Protein AF-A0A974X1M0-F1 (afdb_monomer_lite)

Structure (mmCIF, N/CA/C/O backbone):
data_AF-A0A974X1M0-F1
#
_entry.id   AF-A0A974X1M0-F1
#
loop_
_atom_site.group_PDB
_atom_site.id
_atom_site.type_symbol
_atom_site.label_atom_id
_atom_site.label_alt_id
_atom_site.label_comp_id
_atom_site.label_asym_id
_atom_site.label_entity_id
_atom_site.label_seq_id
_atom_site.pdbx_PDB_ins_code
_atom_site.Cartn_x
_atom_site.Cartn_y
_atom_site.Cartn_z
_atom_site.occupancy
_atom_site.B_iso_or_equiv
_atom_site.auth_seq_id
_atom_site.auth_comp_id
_atom_site.auth_asym_id
_atom_site.auth_atom_id
_atom_site.pdbx_PDB_model_num
ATOM 1 N N . MET A 1 1 ? 11.355 -29.303 2.918 1.00 39.91 1 MET A N 1
ATOM 2 C CA . MET A 1 1 ? 10.776 -27.940 2.907 1.00 39.91 1 MET A CA 1
ATOM 3 C C . MET A 1 1 ? 11.674 -27.007 3.720 1.00 39.91 1 MET A C 1
ATOM 5 O O . MET A 1 1 ? 11.551 -26.999 4.932 1.00 39.91 1 MET A O 1
ATOM 9 N N . GLY A 1 2 ? 12.632 -26.291 3.116 1.00 35.72 2 GLY A N 1
ATOM 10 C CA . GLY A 1 2 ? 13.630 -25.569 3.932 1.00 35.72 2 GLY A CA 1
ATOM 11 C C . GLY A 1 2 ? 14.425 -24.452 3.258 1.00 35.72 2 GLY A C 1
ATOM 12 O O . GLY A 1 2 ? 15.456 -24.066 3.785 1.00 35.72 2 GLY A O 1
ATOM 13 N N . GLN A 1 3 ? 13.991 -23.934 2.103 1.00 39.69 3 GLN A N 1
ATOM 14 C CA . GLN A 1 3 ? 14.755 -22.899 1.379 1.00 39.69 3 GLN A CA 1
ATOM 15 C C . GLN A 1 3 ? 13.999 -21.571 1.192 1.00 39.69 3 GLN A C 1
ATOM 17 O O . GLN A 1 3 ? 14.633 -20.534 1.016 1.00 39.69 3 GLN A O 1
ATOM 22 N N . ALA A 1 4 ? 12.667 -21.557 1.333 1.00 41.31 4 ALA A N 1
ATOM 23 C CA . ALA A 1 4 ? 11.865 -20.332 1.216 1.00 41.31 4 ALA A CA 1
ATOM 24 C C . ALA A 1 4 ? 12.035 -19.371 2.415 1.00 41.31 4 ALA A C 1
ATOM 26 O O . ALA A 1 4 ? 11.963 -18.156 2.251 1.00 41.31 4 ALA A O 1
ATOM 27 N N . LEU A 1 5 ? 12.341 -19.898 3.607 1.00 40.12 5 LEU A N 1
ATOM 28 C CA . LEU A 1 5 ? 12.550 -19.103 4.827 1.00 40.12 5 LEU A CA 1
ATOM 29 C C . LEU A 1 5 ? 13.898 -18.358 4.851 1.00 40.12 5 LEU A C 1
ATOM 31 O O . LEU A 1 5 ? 13.996 -17.293 5.454 1.00 40.12 5 LEU A O 1
ATOM 35 N N . SER A 1 6 ? 14.927 -18.854 4.154 1.00 35.97 6 SER A N 1
ATOM 36 C CA . SER A 1 6 ? 16.271 -18.248 4.177 1.00 35.97 6 SER A CA 1
ATOM 37 C C . SER A 1 6 ? 16.462 -17.070 3.222 1.00 35.97 6 SER A C 1
ATOM 39 O O . SER A 1 6 ? 17.437 -16.335 3.359 1.00 35.97 6 SER A O 1
ATOM 41 N N . MET A 1 7 ? 15.565 -16.854 2.257 1.00 39.78 7 MET A N 1
ATOM 42 C CA . MET A 1 7 ? 15.648 -15.667 1.391 1.00 39.78 7 MET A CA 1
ATOM 43 C C . MET A 1 7 ? 14.950 -14.442 1.994 1.00 39.78 7 MET A C 1
ATOM 45 O O . MET A 1 7 ? 15.310 -13.312 1.668 1.00 39.78 7 MET A O 1
ATOM 49 N N . LEU A 1 8 ? 14.026 -14.654 2.935 1.00 41.31 8 LEU A N 1
ATOM 50 C CA . LEU A 1 8 ? 13.316 -13.595 3.658 1.00 41.31 8 LE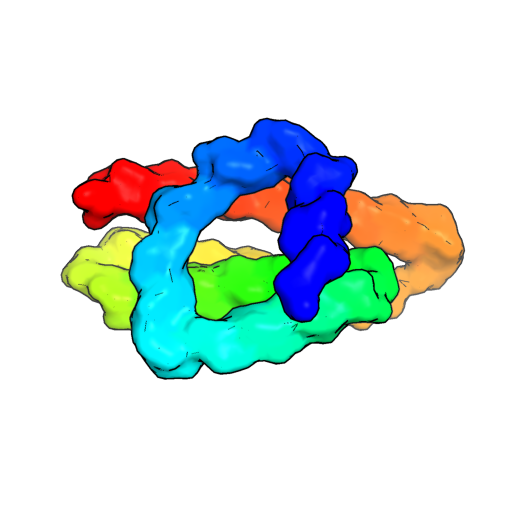U A CA 1
ATOM 51 C C . LEU A 1 8 ? 14.213 -12.853 4.665 1.00 41.31 8 LEU A C 1
ATOM 53 O O . LEU A 1 8 ? 13.941 -11.708 5.009 1.00 41.31 8 LEU A O 1
ATOM 57 N N . THR A 1 9 ? 15.330 -13.454 5.080 1.00 42.78 9 THR A N 1
ATOM 58 C CA . THR A 1 9 ? 16.277 -12.863 6.040 1.00 42.78 9 THR A CA 1
ATOM 59 C C . THR A 1 9 ? 17.368 -12.003 5.399 1.00 42.78 9 THR A C 1
ATOM 61 O O . THR A 1 9 ? 18.026 -11.236 6.098 1.00 42.78 9 THR A O 1
ATOM 64 N N . LYS A 1 10 ? 17.557 -12.061 4.072 1.00 42.34 10 LYS A N 1
ATOM 65 C CA . LYS A 1 10 ? 18.579 -11.253 3.374 1.00 42.34 10 LYS A CA 1
ATOM 66 C C . LYS A 1 10 ? 18.107 -9.853 2.974 1.00 42.34 10 LYS A C 1
ATOM 68 O O . LYS A 1 10 ? 18.931 -9.019 2.609 1.00 42.34 10 LYS A O 1
ATOM 73 N N . ALA A 1 11 ? 16.813 -9.560 3.086 1.00 40.19 11 ALA A N 1
ATOM 74 C CA . ALA A 1 11 ? 16.250 -8.236 2.830 1.00 40.19 11 ALA A CA 1
ATOM 75 C C . ALA A 1 11 ? 16.107 -7.412 4.126 1.00 40.19 11 ALA A C 1
ATOM 77 O O . ALA A 1 11 ? 15.010 -7.032 4.510 1.00 40.19 11 ALA A O 1
ATOM 78 N N . GLY A 1 12 ? 17.237 -7.108 4.771 1.00 35.97 12 GLY A N 1
ATOM 79 C CA . GLY A 1 12 ? 17.391 -5.949 5.659 1.00 35.97 12 GLY A CA 1
ATOM 80 C C . GLY A 1 12 ? 16.793 -6.044 7.084 1.00 35.97 12 GLY A C 1
ATOM 81 O O . GLY A 1 12 ? 15.581 -6.182 7.248 1.00 35.97 12 GLY A O 1
ATOM 82 N N . PRO A 1 13 ? 17.592 -5.811 8.146 1.00 38.81 13 PRO A N 1
ATOM 83 C CA . PRO A 1 13 ? 17.143 -5.837 9.548 1.00 38.81 13 PRO A CA 1
ATOM 84 C C . PRO A 1 13 ? 16.200 -4.682 9.949 1.00 38.81 13 PRO A C 1
ATOM 86 O O . PRO A 1 13 ? 15.799 -4.589 11.109 1.00 38.81 13 PRO A O 1
ATOM 89 N N . GLN A 1 14 ? 15.824 -3.801 9.016 1.00 44.75 14 GLN A N 1
ATOM 90 C CA . GLN A 1 14 ? 14.879 -2.704 9.259 1.00 44.75 14 GLN A CA 1
ATOM 91 C C . GLN A 1 14 ? 13.419 -3.069 8.955 1.00 44.75 14 GLN A C 1
ATOM 93 O O . GLN A 1 14 ? 12.525 -2.476 9.547 1.00 44.75 14 GLN A O 1
ATOM 98 N N . VAL A 1 15 ? 13.154 -4.076 8.115 1.00 44.81 15 VAL A N 1
ATOM 99 C CA . VAL A 1 15 ? 11.773 -4.504 7.811 1.00 44.81 15 VAL A CA 1
ATOM 100 C C . VAL A 1 15 ? 11.237 -5.456 8.893 1.00 44.81 15 VAL A C 1
ATOM 102 O O . VAL A 1 15 ? 10.055 -5.434 9.227 1.00 44.81 15 VAL A O 1
ATOM 105 N N . GLY A 1 16 ? 12.118 -6.234 9.533 1.00 42.25 16 GLY A N 1
ATOM 106 C CA . GLY A 1 16 ? 11.749 -7.214 10.564 1.00 42.25 16 GLY A CA 1
ATOM 107 C C . GLY A 1 16 ? 11.269 -6.636 11.902 1.00 42.25 16 GLY A C 1
ATOM 108 O O . GLY A 1 16 ? 10.674 -7.366 12.686 1.00 42.25 16 GLY A O 1
ATOM 109 N N . LYS A 1 17 ? 11.487 -5.342 12.181 1.00 44.09 17 LYS A N 1
ATOM 110 C CA . LYS A 1 17 ? 11.106 -4.736 13.473 1.00 44.09 17 LYS A CA 1
ATOM 111 C C . LYS A 1 17 ? 9.673 -4.197 13.523 1.00 44.09 17 LYS A C 1
ATOM 113 O O . LYS A 1 17 ? 9.157 -4.003 14.615 1.00 44.09 17 LYS A O 1
ATOM 118 N N . GLN A 1 18 ? 9.027 -3.979 12.375 1.00 49.97 18 GLN A N 1
ATOM 119 C CA . GLN A 1 18 ? 7.644 -3.471 12.309 1.00 49.97 18 GLN A CA 1
ATOM 120 C C . GLN A 1 18 ? 6.622 -4.518 11.843 1.00 49.97 18 GLN A C 1
ATOM 122 O O . GLN A 1 18 ? 5.424 -4.337 12.027 1.00 49.97 18 GLN A O 1
ATOM 127 N N . LEU A 1 19 ? 7.081 -5.647 11.302 1.00 52.00 19 LEU A N 1
ATOM 128 C CA . LEU A 1 19 ? 6.213 -6.741 10.864 1.00 52.00 19 LEU A CA 1
ATOM 129 C C . LEU A 1 19 ? 5.424 -7.478 11.971 1.00 52.00 19 LEU A C 1
ATOM 131 O O . LEU A 1 19 ? 4.306 -7.891 11.670 1.00 52.00 19 LEU A O 1
ATOM 135 N N . PRO A 1 20 ? 5.900 -7.652 13.225 1.00 51.28 20 PRO A N 1
ATOM 136 C CA . PRO A 1 20 ? 5.208 -8.539 14.164 1.00 5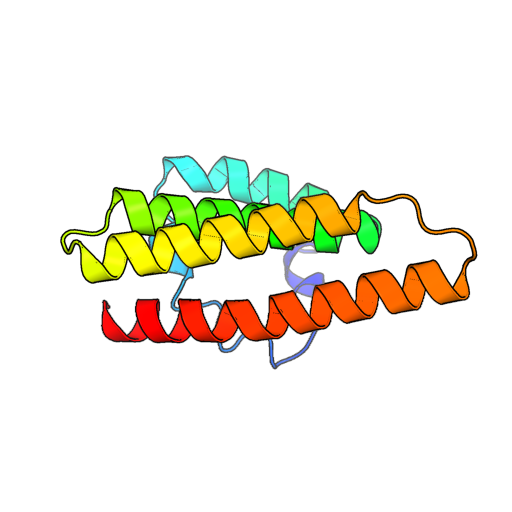1.28 20 PRO A CA 1
ATOM 137 C C . PRO A 1 20 ? 3.918 -7.965 14.770 1.00 51.28 20 PRO A C 1
ATOM 139 O O . PRO A 1 20 ? 3.094 -8.748 15.227 1.00 51.28 20 PRO A O 1
ATOM 142 N N . LYS A 1 21 ? 3.700 -6.640 14.752 1.00 51.34 21 LYS A N 1
ATOM 143 C CA . LYS A 1 21 ? 2.466 -6.020 15.286 1.00 51.34 21 LYS A CA 1
ATOM 144 C C . LYS A 1 21 ? 1.304 -5.973 14.288 1.00 51.34 21 LYS A C 1
ATOM 146 O O . LYS A 1 21 ? 0.156 -5.959 14.703 1.00 51.34 21 LYS A O 1
ATOM 151 N N . LEU A 1 22 ? 1.592 -6.005 12.988 1.00 51.69 22 LEU A N 1
ATOM 152 C CA . LEU A 1 22 ? 0.579 -6.061 11.918 1.00 51.69 22 LEU A CA 1
ATOM 153 C C . LEU A 1 22 ? 0.184 -7.500 11.571 1.00 51.69 22 LEU A C 1
ATOM 155 O O . LEU A 1 22 ? -0.834 -7.757 10.934 1.00 51.69 22 LEU A O 1
ATOM 159 N N . TRP A 1 23 ? 1.025 -8.445 11.986 1.00 53.47 23 TRP A N 1
ATOM 160 C CA . TRP A 1 23 ? 0.868 -9.872 11.759 1.00 53.47 23 TRP A CA 1
ATOM 161 C C . TRP A 1 23 ? -0.425 -10.462 12.352 1.00 53.47 23 TRP A C 1
ATOM 163 O O . TRP A 1 23 ? -1.060 -11.244 11.654 1.00 53.47 23 TRP A O 1
ATOM 173 N N . PRO A 1 24 ? -0.881 -10.104 13.571 1.00 51.12 24 PRO A N 1
ATOM 174 C CA . PRO A 1 24 ? -2.068 -10.715 14.172 1.00 51.12 24 PRO A CA 1
ATOM 175 C C . PRO A 1 24 ? -3.368 -10.383 13.427 1.00 51.12 24 PRO A C 1
ATOM 177 O O . PRO A 1 24 ? -4.204 -11.265 13.267 1.00 51.12 24 PRO A O 1
ATOM 180 N N . LEU A 1 25 ? -3.496 -9.163 12.891 1.00 54.44 25 LEU A N 1
ATOM 181 C CA . LEU A 1 25 ? -4.633 -8.735 12.059 1.00 54.44 25 LEU A CA 1
ATOM 182 C C . LEU A 1 25 ? -4.617 -9.388 10.664 1.00 54.44 25 LEU A C 1
ATOM 184 O O . LEU A 1 25 ? -5.659 -9.713 10.107 1.00 54.44 25 LEU A O 1
ATOM 188 N N . LEU A 1 26 ? -3.430 -9.666 10.116 1.00 54.53 26 LEU A N 1
ATOM 189 C CA . LEU A 1 26 ? -3.253 -10.404 8.855 1.00 54.53 26 LEU A CA 1
ATOM 190 C C . LEU A 1 26 ? -3.435 -11.930 9.006 1.00 54.53 26 LEU A C 1
ATOM 192 O O . LEU A 1 26 ? -3.514 -12.651 8.012 1.00 54.53 26 LEU A O 1
ATOM 196 N N . LEU A 1 27 ? -3.490 -12.434 10.241 1.00 50.78 27 LEU A N 1
ATOM 197 C CA . LEU A 1 27 ? -3.569 -13.855 10.579 1.00 50.78 27 LEU A CA 1
ATOM 198 C C . LEU A 1 27 ? -4.994 -14.349 10.861 1.00 50.78 27 LEU A C 1
ATOM 200 O O . LEU A 1 27 ? -5.137 -15.502 11.293 1.00 50.78 27 LEU A O 1
ATOM 204 N N . GLU A 1 28 ? -6.034 -13.563 10.578 1.00 51.38 28 GLU A N 1
ATOM 205 C CA . GLU A 1 28 ? -7.378 -14.123 10.427 1.00 51.38 28 GLU A CA 1
ATOM 206 C C . GLU A 1 28 ? -7.339 -15.254 9.391 1.00 51.38 28 GLU A C 1
ATOM 208 O O . GLU A 1 28 ? -6.778 -15.119 8.300 1.00 51.38 28 GLU A O 1
ATOM 213 N N . SER A 1 29 ? -7.885 -16.417 9.753 1.00 49.59 29 SER A N 1
ATOM 214 C CA . SER A 1 29 ? -7.718 -17.678 9.012 1.00 49.59 29 SER A CA 1
ATOM 215 C C . SER A 1 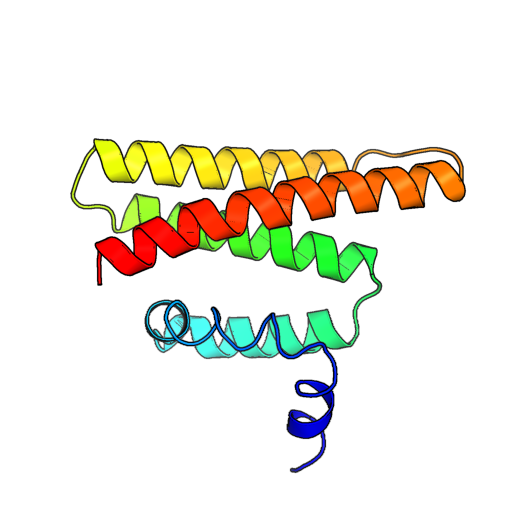29 ? -8.095 -17.580 7.530 1.00 49.59 29 SER A C 1
ATOM 217 O O . SER A 1 29 ? -7.487 -18.260 6.709 1.00 49.59 29 SER A O 1
ATOM 219 N N . LYS A 1 30 ? -9.026 -16.684 7.178 1.00 52.28 30 LYS A N 1
ATOM 220 C CA . LYS A 1 30 ? -9.488 -16.450 5.802 1.00 52.28 30 LYS A CA 1
ATOM 221 C C . LYS A 1 30 ? -8.465 -15.749 4.900 1.00 52.28 30 LYS A C 1
ATOM 223 O O . LYS A 1 30 ? -8.521 -15.922 3.687 1.00 52.28 30 LYS A O 1
ATOM 228 N N . ASN A 1 31 ? -7.527 -14.984 5.461 1.00 53.78 31 ASN A N 1
ATOM 229 C CA . ASN A 1 31 ? -6.566 -14.197 4.680 1.00 53.78 31 ASN A CA 1
ATOM 230 C C . ASN A 1 31 ? -5.204 -14.886 4.514 1.00 53.78 31 ASN A C 1
ATOM 232 O O . ASN A 1 31 ? -4.419 -14.487 3.656 1.00 53.78 31 ASN A O 1
ATOM 236 N N . ARG A 1 32 ? -4.926 -15.958 5.267 1.00 53.22 32 ARG A N 1
ATOM 237 C CA . ARG A 1 32 ? -3.619 -16.641 5.257 1.00 53.22 32 ARG A CA 1
ATOM 238 C C . ARG A 1 32 ? -3.269 -17.293 3.919 1.00 53.22 32 ARG A C 1
ATOM 240 O O . ARG A 1 32 ? -2.123 -17.188 3.489 1.00 53.22 32 ARG A O 1
ATOM 247 N N . GLU A 1 33 ? -4.231 -17.933 3.256 1.00 53.31 33 GLU A N 1
ATOM 248 C CA . GLU A 1 33 ? -4.012 -18.560 1.941 1.00 53.31 33 GLU A CA 1
ATOM 249 C C . GLU A 1 33 ? -3.743 -17.505 0.865 1.00 53.31 33 GLU A C 1
ATOM 251 O O . GLU A 1 33 ? -2.750 -17.592 0.142 1.00 53.31 33 GLU A O 1
ATOM 256 N N . ARG A 1 34 ? -4.550 -16.436 0.852 1.00 56.62 34 ARG A N 1
ATOM 257 C CA . ARG A 1 34 ? -4.370 -15.299 -0.060 1.00 56.62 34 ARG A CA 1
ATOM 258 C C . ARG A 1 34 ? -3.031 -14.608 0.152 1.00 56.62 34 ARG A C 1
ATOM 260 O O . ARG A 1 34 ? -2.366 -14.268 -0.817 1.00 56.62 34 ARG A O 1
ATOM 267 N N . LEU A 1 35 ? -2.606 -14.429 1.402 1.00 59.06 35 LEU A N 1
ATOM 268 C CA . LEU A 1 35 ? -1.296 -13.861 1.711 1.00 59.06 35 LEU A CA 1
ATOM 269 C C . LEU A 1 35 ? -0.160 -14.779 1.249 1.00 59.06 35 LEU A C 1
ATOM 271 O O . LEU A 1 35 ? 0.810 -14.282 0.687 1.00 59.06 35 LEU A O 1
ATOM 275 N N . GLY A 1 36 ? -0.275 -16.096 1.435 1.00 56.28 36 GLY A N 1
ATOM 276 C CA . GLY A 1 36 ? 0.724 -17.068 0.981 1.00 56.28 36 GLY A CA 1
ATOM 277 C C . GLY A 1 36 ? 0.960 -17.023 -0.531 1.00 56.28 36 GLY A C 1
ATOM 278 O O . GLY A 1 36 ? 2.106 -16.898 -0.969 1.00 56.28 36 GLY A O 1
ATOM 279 N N . GLU A 1 37 ? -0.115 -17.046 -1.321 1.00 59.47 37 GLU A N 1
ATOM 280 C CA . GLU A 1 37 ? -0.046 -16.879 -2.780 1.00 59.47 37 GLU A CA 1
ATOM 281 C C . GLU A 1 37 ? 0.537 -15.513 -3.159 1.00 59.47 37 GLU A C 1
ATOM 283 O O . GLU A 1 37 ? 1.444 -15.422 -3.987 1.00 59.47 37 GLU A O 1
ATOM 288 N N . PHE A 1 38 ? 0.109 -14.452 -2.472 1.00 59.66 38 PHE A N 1
ATOM 289 C CA . PHE A 1 38 ? 0.582 -13.093 -2.713 1.00 59.66 38 PHE A CA 1
ATOM 290 C C . PHE A 1 38 ? 2.080 -12.926 -2.431 1.00 59.66 38 PHE A C 1
ATOM 292 O O . PHE A 1 38 ? 2.780 -12.250 -3.186 1.00 59.66 38 PHE A O 1
ATOM 299 N N . PHE A 1 39 ? 2.606 -13.554 -1.375 1.00 62.62 39 PHE A N 1
ATOM 300 C CA . PHE A 1 39 ? 4.035 -13.537 -1.050 1.00 62.62 39 PHE A CA 1
ATOM 301 C C . PHE A 1 39 ? 4.871 -14.323 -2.064 1.00 62.62 39 PHE A C 1
ATOM 303 O O . PHE A 1 39 ? 5.971 -13.883 -2.414 1.00 62.62 39 PHE A O 1
ATOM 310 N N . LEU A 1 40 ? 4.357 -15.448 -2.565 1.00 60.97 40 LEU A N 1
ATOM 311 C CA . LEU A 1 40 ? 5.007 -16.230 -3.619 1.00 60.97 40 LEU A CA 1
ATOM 312 C C . LEU A 1 40 ? 5.046 -15.458 -4.945 1.00 60.97 40 LEU A C 1
ATOM 314 O O . LEU A 1 40 ? 6.101 -15.376 -5.584 1.00 60.97 40 LEU A O 1
ATOM 318 N N . ASP A 1 41 ? 3.947 -14.800 -5.305 1.00 64.31 41 ASP A N 1
ATOM 319 C CA . ASP A 1 41 ? 3.881 -13.919 -6.471 1.00 64.31 41 ASP A CA 1
ATOM 320 C C . ASP A 1 41 ? 4.806 -12.704 -6.327 1.00 64.31 41 ASP A C 1
ATOM 322 O O . ASP A 1 41 ? 5.523 -12.340 -7.264 1.00 64.31 41 ASP A O 1
ATOM 326 N N . LEU A 1 42 ? 4.875 -12.103 -5.136 1.00 63.50 42 LEU A N 1
ATOM 327 C CA . LEU A 1 42 ? 5.803 -11.016 -4.804 1.00 63.50 42 LEU A CA 1
ATOM 328 C C . LEU A 1 42 ? 7.273 -11.440 -4.921 1.00 63.50 42 LEU A C 1
ATOM 330 O O . LEU A 1 42 ? 8.100 -10.673 -5.429 1.00 63.50 42 LEU A O 1
ATOM 334 N N . ALA A 1 43 ? 7.618 -12.642 -4.458 1.00 60.66 43 ALA A N 1
ATOM 335 C CA . ALA A 1 43 ? 8.980 -13.160 -4.521 1.00 60.66 43 ALA A CA 1
ATOM 336 C C . ALA A 1 43 ? 9.450 -13.299 -5.980 1.00 60.66 43 ALA A C 1
ATOM 338 O O . ALA A 1 43 ? 10.549 -12.847 -6.322 1.00 60.66 43 ALA A O 1
ATOM 339 N N . ASN A 1 44 ? 8.574 -13.798 -6.855 1.00 67.50 44 ASN A N 1
ATOM 340 C CA . ASN A 1 44 ? 8.846 -14.000 -8.281 1.00 67.50 44 ASN A CA 1
ATOM 341 C C . ASN A 1 44 ? 8.634 -12.740 -9.150 1.00 67.50 44 ASN A C 1
ATOM 343 O O . ASN A 1 44 ? 9.018 -12.699 -10.319 1.00 67.50 44 ASN A O 1
ATOM 347 N N . ALA A 1 45 ? 8.046 -11.682 -8.593 1.00 71.75 45 ALA A N 1
ATOM 348 C CA . ALA A 1 45 ? 7.700 -10.459 -9.305 1.00 71.75 45 ALA A CA 1
ATOM 349 C C . ALA A 1 45 ? 8.893 -9.527 -9.598 1.00 71.75 45 ALA A C 1
ATOM 351 O O . ALA A 1 45 ? 9.813 -9.350 -8.796 1.00 71.75 45 ALA A O 1
ATOM 352 N N . SER A 1 46 ? 8.813 -8.812 -10.728 1.00 78.31 46 SER A N 1
ATOM 353 C CA . SER A 1 46 ? 9.728 -7.711 -11.061 1.00 78.31 46 SER A CA 1
ATOM 354 C C . SER A 1 46 ? 9.605 -6.548 -10.056 1.00 78.31 46 SER A C 1
ATOM 356 O O . SER A 1 46 ? 8.552 -6.381 -9.435 1.00 78.31 46 SER A O 1
ATOM 358 N N . PRO A 1 47 ? 10.616 -5.665 -9.912 1.00 77.94 47 PRO A N 1
ATOM 359 C CA . PRO A 1 47 ? 10.581 -4.569 -8.933 1.00 77.94 47 PRO A CA 1
ATOM 360 C C . PRO A 1 47 ? 9.351 -3.652 -9.027 1.00 77.94 47 PRO A C 1
ATOM 362 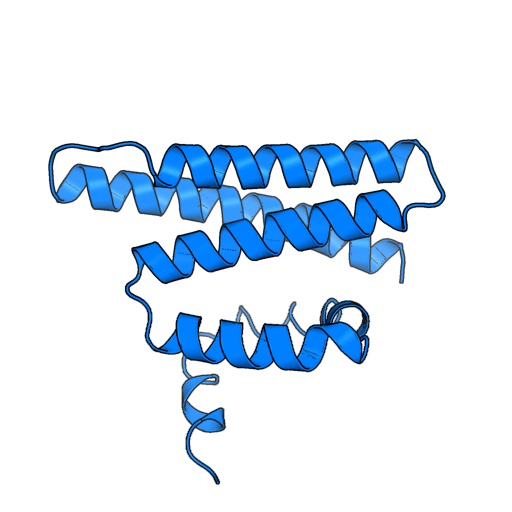O O . PRO A 1 47 ? 8.937 -3.072 -8.025 1.00 77.94 47 PRO A O 1
ATOM 365 N N . ALA A 1 48 ? 8.769 -3.512 -10.223 1.00 80.88 48 ALA A N 1
ATOM 366 C CA . ALA A 1 48 ? 7.536 -2.758 -10.436 1.00 80.88 48 ALA A CA 1
ATOM 367 C C . ALA A 1 48 ? 6.305 -3.513 -9.913 1.00 80.88 48 ALA A C 1
ATOM 369 O O . ALA A 1 48 ? 5.494 -2.928 -9.200 1.00 80.88 48 ALA A O 1
ATOM 370 N N . LYS A 1 49 ? 6.206 -4.816 -10.206 1.00 82.12 49 LYS A N 1
ATOM 371 C CA . LYS A 1 49 ? 5.142 -5.686 -9.690 1.00 82.12 49 LYS A CA 1
ATOM 372 C C . LYS A 1 49 ? 5.188 -5.769 -8.161 1.00 82.12 49 LYS A C 1
ATOM 374 O O . LYS A 1 49 ? 4.152 -5.640 -7.524 1.00 82.12 49 LYS A O 1
ATOM 379 N N . ARG A 1 50 ? 6.384 -5.854 -7.561 1.00 84.25 50 ARG A N 1
ATOM 380 C CA . ARG A 1 50 ? 6.540 -5.837 -6.095 1.00 84.25 50 ARG A CA 1
ATOM 381 C C . ARG A 1 50 ? 6.048 -4.545 -5.455 1.00 84.25 50 ARG A C 1
ATOM 383 O O . ARG A 1 50 ? 5.369 -4.577 -4.436 1.00 84.25 50 ARG A O 1
ATOM 390 N N . LEU A 1 51 ? 6.402 -3.402 -6.045 1.00 86.44 51 LEU A N 1
ATOM 391 C CA . LEU A 1 51 ? 5.942 -2.104 -5.555 1.00 86.44 51 LEU A CA 1
ATOM 392 C C . LEU A 1 51 ? 4.418 -1.986 -5.665 1.00 86.44 51 LEU A C 1
ATOM 394 O O . LEU A 1 51 ? 3.781 -1.537 -4.720 1.00 86.44 51 LEU A O 1
ATOM 398 N N . ARG A 1 52 ? 3.840 -2.441 -6.781 1.00 86.25 52 ARG A N 1
ATOM 399 C CA . ARG A 1 52 ? 2.389 -2.476 -6.972 1.00 86.25 52 ARG A CA 1
ATOM 400 C C . ARG A 1 52 ? 1.696 -3.333 -5.917 1.00 86.25 52 ARG A C 1
ATOM 402 O O . ARG A 1 52 ? 0.784 -2.847 -5.267 1.00 86.25 52 ARG A O 1
ATOM 409 N N . ALA A 1 53 ? 2.176 -4.553 -5.705 1.00 82.94 53 ALA A N 1
ATOM 410 C CA . ALA A 1 53 ? 1.629 -5.459 -4.706 1.00 82.94 53 ALA A CA 1
ATOM 411 C C . ALA A 1 53 ? 1.695 -4.866 -3.287 1.00 82.94 53 ALA A C 1
ATOM 413 O O . ALA A 1 53 ? 0.715 -4.933 -2.552 1.00 82.94 53 ALA A O 1
ATOM 414 N N . ARG A 1 54 ? 2.799 -4.200 -2.910 1.00 84.00 54 ARG A N 1
ATOM 415 C CA . ARG A 1 54 ? 2.869 -3.486 -1.620 1.00 84.00 54 ARG A CA 1
ATOM 416 C C . ARG A 1 54 ? 1.822 -2.372 -1.514 1.00 84.00 54 ARG A C 1
ATOM 418 O O . ARG A 1 54 ? 1.202 -2.242 -0.469 1.00 84.00 54 ARG A O 1
ATOM 425 N N . LEU A 1 55 ? 1.618 -1.587 -2.574 1.00 87.56 55 LEU A N 1
ATOM 426 C CA . LEU A 1 55 ? 0.605 -0.527 -2.593 1.00 87.56 55 LEU A CA 1
ATOM 427 C C . LEU A 1 55 ? -0.821 -1.078 -2.487 1.00 87.56 55 LEU A C 1
ATOM 429 O O . LEU A 1 55 ? -1.630 -0.524 -1.749 1.00 87.56 55 LEU A O 1
ATOM 433 N N . GLU A 1 56 ? -1.121 -2.157 -3.210 1.00 84.88 56 GLU A N 1
ATOM 434 C CA . GLU A 1 56 ? -2.428 -2.820 -3.168 1.00 84.88 56 GLU A CA 1
ATOM 435 C C . GLU A 1 56 ? -2.697 -3.422 -1.782 1.00 84.88 56 GLU A C 1
ATOM 437 O O . GLU A 1 56 ? -3.778 -3.223 -1.236 1.00 84.88 56 GLU A O 1
ATOM 442 N N . LEU A 1 57 ? -1.691 -4.043 -1.158 1.00 84.12 57 LEU A N 1
ATOM 443 C CA . LEU A 1 57 ? -1.792 -4.545 0.213 1.00 84.12 57 LEU A CA 1
ATOM 444 C C . LEU A 1 57 ? -2.013 -3.415 1.224 1.00 84.12 57 LEU A C 1
ATOM 446 O O . LEU A 1 57 ? -2.856 -3.538 2.104 1.00 84.12 57 LEU A O 1
ATOM 450 N N . THR A 1 58 ? -1.297 -2.295 1.093 1.00 83.69 58 THR A N 1
ATOM 451 C CA . THR A 1 58 ? -1.506 -1.127 1.962 1.00 83.69 58 THR A CA 1
ATOM 452 C C . THR A 1 58 ? -2.905 -0.527 1.777 1.00 83.69 58 THR A C 1
ATOM 454 O O . THR A 1 58 ? -3.533 -0.153 2.762 1.00 83.69 58 THR A O 1
ATOM 457 N N . ALA A 1 59 ? -3.428 -0.482 0.548 1.00 84.00 59 ALA A N 1
ATOM 458 C CA . ALA A 1 59 ? -4.789 -0.017 0.285 1.00 84.00 59 ALA A CA 1
ATOM 459 C C . ALA A 1 59 ? -5.857 -0.935 0.897 1.00 84.00 59 ALA A C 1
ATOM 461 O O . ALA A 1 59 ? -6.812 -0.430 1.485 1.00 84.00 59 ALA A O 1
ATOM 462 N N . ALA A 1 60 ? -5.684 -2.254 0.763 1.00 82.75 60 ALA A N 1
ATOM 463 C CA . ALA A 1 60 ? -6.590 -3.253 1.321 1.00 82.75 60 ALA A CA 1
ATOM 464 C C . ALA A 1 60 ? -6.570 -3.237 2.855 1.00 82.75 60 ALA A C 1
ATOM 466 O O . ALA A 1 60 ? -7.623 -3.222 3.476 1.00 82.75 60 ALA A O 1
ATOM 467 N N . LEU A 1 61 ? -5.384 -3.150 3.469 1.00 82.31 61 LEU A N 1
ATOM 468 C CA . LEU A 1 61 ? -5.258 -3.043 4.923 1.00 82.31 61 LEU A CA 1
ATOM 469 C C . LEU A 1 61 ? -5.951 -1.783 5.455 1.00 82.31 61 LEU A C 1
ATOM 471 O O . LEU A 1 61 ? -6.671 -1.844 6.441 1.00 82.31 61 LEU A O 1
ATOM 475 N N . ALA A 1 62 ? -5.753 -0.641 4.797 1.00 82.50 62 ALA A N 1
ATOM 476 C CA . ALA A 1 62 ? -6.411 0.601 5.185 1.00 82.50 62 ALA A CA 1
ATOM 477 C C . ALA A 1 62 ? -7.941 0.531 5.037 1.00 82.50 62 ALA A C 1
ATOM 479 O O . ALA A 1 62 ? -8.666 1.104 5.841 1.00 82.50 62 ALA A O 1
ATOM 480 N N . GLU A 1 63 ? -8.436 -0.168 4.017 1.00 82.50 63 GLU A N 1
ATOM 481 C CA . GLU A 1 63 ? -9.868 -0.396 3.827 1.00 82.50 63 GLU A CA 1
ATOM 482 C C . GLU A 1 63 ? -10.451 -1.311 4.908 1.00 82.50 63 GLU A C 1
ATOM 484 O O . GLU A 1 63 ? -11.519 -1.008 5.429 1.00 82.50 63 GLU A O 1
ATOM 489 N N . GLU A 1 64 ? -9.728 -2.359 5.303 1.00 81.88 64 GLU A N 1
ATOM 490 C CA . GLU A 1 64 ? -10.132 -3.232 6.407 1.00 81.88 64 GLU A CA 1
ATOM 491 C C . GLU A 1 64 ? -10.209 -2.458 7.728 1.00 81.88 64 GLU A C 1
ATOM 493 O O . GLU A 1 64 ? -11.226 -2.517 8.411 1.00 81.88 64 GLU A O 1
ATOM 498 N N . ILE A 1 65 ? -9.190 -1.644 8.041 1.00 79.81 65 ILE A N 1
ATOM 499 C CA . ILE A 1 65 ? -9.194 -0.784 9.238 1.00 79.81 65 ILE A CA 1
ATOM 500 C C . ILE A 1 65 ? -10.411 0.144 9.221 1.00 79.81 65 ILE A C 1
ATOM 502 O O . ILE A 1 65 ? -11.069 0.303 10.241 1.00 79.81 65 ILE A O 1
ATOM 506 N N . ALA A 1 66 ? -10.753 0.730 8.070 1.00 81.69 66 ALA A N 1
ATOM 507 C CA . ALA A 1 66 ? -11.931 1.588 7.951 1.00 81.69 66 ALA A CA 1
ATOM 508 C C . ALA A 1 66 ? -13.253 0.832 8.172 1.00 81.69 66 ALA A C 1
ATOM 510 O O . ALA A 1 66 ? -14.217 1.420 8.663 1.00 81.69 66 ALA A O 1
ATOM 511 N N . GLN A 1 67 ? -13.316 -0.449 7.797 1.00 81.00 67 GLN A N 1
ATOM 512 C CA . GLN A 1 67 ? -14.491 -1.299 8.004 1.00 81.00 67 GLN A CA 1
ATOM 513 C C . GLN A 1 67 ? -14.623 -1.762 9.458 1.00 81.00 67 GLN A C 1
ATOM 515 O O . GLN A 1 67 ? -15.742 -1.832 9.963 1.00 81.00 67 GLN A O 1
ATOM 520 N N . SER A 1 68 ? -13.504 -2.045 10.131 1.00 79.81 68 SER A N 1
ATOM 521 C CA . SER A 1 68 ? -13.473 -2.456 11.539 1.00 79.81 68 SER A CA 1
ATOM 522 C C . SER A 1 68 ? -13.475 -1.283 12.526 1.00 79.81 68 SER A C 1
ATOM 524 O O . SER A 1 68 ? -13.689 -1.490 13.721 1.00 79.81 68 SER A O 1
ATOM 526 N N . ALA A 1 69 ? -13.212 -0.062 12.054 1.00 83.12 69 ALA A N 1
ATOM 527 C CA . ALA A 1 69 ? -13.154 1.141 12.876 1.00 83.12 69 ALA A CA 1
ATOM 528 C C . ALA A 1 69 ? -14.480 1.373 13.605 1.00 83.12 69 ALA A C 1
ATOM 530 O O . ALA A 1 69 ? -15.546 1.466 12.994 1.00 83.12 69 ALA A O 1
ATOM 531 N N . THR A 1 70 ? -14.402 1.518 14.926 1.00 81.94 70 THR A N 1
ATOM 532 C CA . THR A 1 70 ? -15.585 1.793 15.760 1.00 81.94 70 THR A CA 1
ATOM 533 C C . THR A 1 70 ? -15.853 3.300 15.869 1.00 81.94 70 THR A C 1
ATOM 535 O O . THR A 1 70 ? -16.975 3.714 16.150 1.00 81.94 70 THR A O 1
ATOM 538 N N . GLY A 1 71 ? -14.835 4.135 15.621 1.00 86.00 71 GLY A N 1
ATOM 539 C CA . GLY A 1 71 ? -14.933 5.593 15.665 1.00 86.00 71 GLY A CA 1
ATOM 540 C C . GLY A 1 71 ? -14.918 6.255 14.284 1.00 86.00 71 GLY A C 1
ATOM 541 O O . GLY A 1 71 ? -14.116 5.906 13.419 1.00 86.00 71 GLY A O 1
ATOM 542 N N . ASP A 1 72 ? -15.734 7.299 14.105 1.00 86.25 72 ASP A N 1
ATOM 543 C CA . ASP A 1 72 ? -15.797 8.077 12.855 1.00 86.25 72 ASP A CA 1
ATOM 544 C C . ASP A 1 72 ? -14.458 8.731 12.474 1.00 86.25 72 ASP A C 1
ATOM 546 O O . ASP A 1 72 ? -14.144 8.881 11.290 1.00 86.25 72 ASP A O 1
ATOM 550 N N . ALA A 1 73 ? -13.662 9.142 13.466 1.00 85.50 73 ALA A N 1
ATOM 551 C CA . ALA A 1 73 ? -12.350 9.748 13.239 1.00 85.50 73 ALA A CA 1
ATOM 552 C C . ALA A 1 73 ? -11.348 8.733 12.666 1.00 85.50 73 ALA A C 1
ATOM 554 O O . ALA A 1 73 ? -10.692 9.010 11.661 1.00 85.50 73 ALA A O 1
ATOM 555 N N . GLU A 1 74 ? -11.294 7.541 13.259 1.00 80.88 74 GLU A N 1
ATOM 556 C CA . GLU A 1 74 ? -10.457 6.429 12.809 1.00 80.88 74 GLU A CA 1
ATOM 557 C C . GLU A 1 74 ? -10.864 5.965 11.408 1.00 80.88 74 GLU A C 1
ATOM 559 O O . GLU A 1 74 ? -10.017 5.823 10.523 1.00 80.88 74 GLU A O 1
ATOM 564 N N . LYS A 1 75 ? -12.171 5.824 11.168 1.00 87.88 75 LYS A N 1
ATOM 565 C CA . LYS A 1 75 ? -12.703 5.451 9.858 1.00 87.88 75 LYS A CA 1
ATOM 566 C C . LYS A 1 75 ? -12.262 6.423 8.764 1.00 87.88 75 LYS A C 1
ATOM 568 O O . LYS A 1 75 ? -11.726 5.996 7.744 1.00 87.88 75 LYS A O 1
ATOM 573 N N . LYS A 1 76 ? -12.416 7.734 8.985 1.00 91.00 76 LYS A N 1
ATOM 574 C CA . LYS A 1 76 ? -11.983 8.765 8.020 1.00 91.00 76 LYS A CA 1
ATOM 575 C C . LYS A 1 76 ? -10.477 8.736 7.775 1.00 91.00 76 LYS A C 1
ATOM 5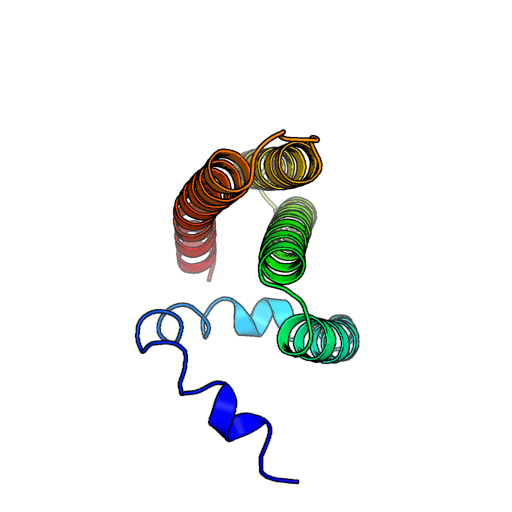77 O O . LYS A 1 76 ? -10.029 8.943 6.646 1.00 91.00 76 LYS A O 1
ATOM 582 N N . GLN A 1 77 ? -9.689 8.492 8.817 1.00 88.50 77 GLN A N 1
ATOM 583 C CA . GLN A 1 77 ? -8.237 8.397 8.702 1.00 88.50 77 GLN A CA 1
ATOM 584 C C . GLN A 1 77 ? -7.825 7.187 7.852 1.00 88.50 77 GLN A C 1
ATOM 586 O O . GLN A 1 77 ? -7.030 7.327 6.916 1.00 88.50 77 GLN A O 1
ATOM 591 N N . ALA A 1 78 ? -8.440 6.033 8.106 1.00 86.88 78 ALA A N 1
ATOM 592 C CA . ALA A 1 78 ? -8.222 4.799 7.365 1.00 86.88 78 ALA A CA 1
ATOM 593 C C . ALA A 1 78 ? -8.684 4.890 5.898 1.00 86.88 78 ALA A C 1
ATOM 595 O O . ALA A 1 78 ? -7.939 4.524 4.982 1.00 86.88 78 ALA A O 1
ATOM 596 N N . GLU A 1 79 ? -9.840 5.504 5.635 1.00 91.06 79 GLU A N 1
ATOM 597 C CA . GLU A 1 79 ? -10.287 5.842 4.277 1.00 91.06 79 GLU A CA 1
ATOM 598 C C . GLU A 1 79 ? -9.275 6.754 3.558 1.00 91.06 79 GLU A C 1
ATOM 600 O O . GLU A 1 79 ? -8.956 6.540 2.382 1.00 91.06 79 GLU A O 1
ATOM 605 N N . GLY A 1 80 ? -8.700 7.729 4.272 1.00 92.19 80 GLY A N 1
ATOM 606 C CA . GLY A 1 80 ? -7.643 8.605 3.767 1.00 92.19 80 GLY A CA 1
ATOM 607 C C . GLY A 1 80 ? -6.368 7.854 3.370 1.00 92.19 80 GLY A C 1
ATOM 608 O O . GLY A 1 80 ? -5.768 8.150 2.329 1.00 92.19 80 GLY A O 1
ATOM 609 N N . TRP A 1 81 ? -5.952 6.852 4.149 1.00 91.19 81 TRP A N 1
ATOM 610 C CA . TRP A 1 81 ? -4.831 5.978 3.787 1.00 91.19 81 TRP A CA 1
ATOM 611 C C . TRP A 1 81 ? -5.141 5.126 2.560 1.00 91.19 81 TRP A C 1
ATOM 613 O O . TRP A 1 81 ? -4.330 5.085 1.629 1.00 91.19 81 TRP A O 1
ATOM 623 N N . SER A 1 82 ? -6.327 4.515 2.509 1.00 90.31 82 SER A N 1
ATOM 624 C CA . SER A 1 82 ? -6.758 3.702 1.368 1.00 90.31 82 SER A CA 1
ATOM 625 C C . SER A 1 82 ? -6.789 4.534 0.083 1.00 90.31 82 SER A C 1
ATOM 627 O O . SER A 1 82 ? -6.247 4.129 -0.953 1.00 90.31 82 SER A O 1
ATOM 629 N N . HIS A 1 83 ? -7.322 5.757 0.152 1.00 93.56 83 HIS A N 1
ATOM 630 C CA . HIS A 1 83 ? -7.347 6.684 -0.975 1.00 93.56 83 HIS A CA 1
ATOM 631 C C . HIS A 1 83 ? -5.935 7.058 -1.453 1.00 93.56 83 HIS A C 1
ATOM 633 O O . HIS A 1 83 ? -5.647 6.995 -2.654 1.00 93.56 83 HIS A O 1
ATOM 639 N N . ARG A 1 84 ? -5.021 7.389 -0.528 1.00 93.56 84 ARG A N 1
ATOM 640 C CA . ARG A 1 84 ? -3.616 7.684 -0.859 1.00 93.56 84 ARG A CA 1
ATOM 641 C C . ARG A 1 84 ? -2.927 6.494 -1.528 1.00 93.56 84 ARG A C 1
ATOM 643 O O . ARG A 1 84 ? -2.320 6.666 -2.587 1.00 93.56 84 ARG A O 1
ATOM 650 N N . ALA A 1 85 ? -3.068 5.292 -0.976 1.00 90.50 85 ALA A N 1
ATOM 651 C CA . ALA A 1 85 ? -2.480 4.079 -1.540 1.00 90.50 85 ALA A CA 1
ATOM 652 C C . ALA A 1 85 ? -3.027 3.772 -2.947 1.00 90.50 85 ALA A C 1
ATOM 654 O O . ALA A 1 85 ? -2.249 3.544 -3.877 1.00 90.50 85 ALA A O 1
ATOM 655 N N . ARG A 1 86 ? -4.346 3.873 -3.160 1.00 91.31 86 ARG A N 1
ATOM 656 C CA . ARG A 1 86 ? -4.975 3.701 -4.486 1.00 91.31 86 ARG A CA 1
ATOM 657 C C . ARG A 1 86 ? -4.494 4.742 -5.499 1.00 91.31 86 ARG A C 1
ATOM 659 O O . ARG A 1 86 ? -4.239 4.405 -6.657 1.00 91.31 86 ARG A O 1
ATOM 666 N N . ASN A 1 87 ? -4.304 5.992 -5.079 1.00 95.31 87 ASN A N 1
ATOM 667 C CA . ASN A 1 87 ? -3.735 7.027 -5.943 1.00 95.31 87 ASN A CA 1
ATOM 668 C C . ASN A 1 87 ? -2.283 6.719 -6.331 1.00 95.31 87 ASN A C 1
ATOM 670 O O . ASN A 1 87 ? -1.905 6.916 -7.487 1.00 95.31 87 ASN A O 1
ATOM 674 N N . LEU A 1 88 ? -1.478 6.176 -5.416 1.00 93.31 88 LEU A N 1
ATOM 675 C CA . LEU A 1 88 ? -0.127 5.711 -5.731 1.00 93.31 88 LEU A CA 1
ATOM 676 C C . LEU A 1 88 ? -0.135 4.530 -6.716 1.00 93.31 88 LEU A C 1
ATOM 678 O O . LEU A 1 88 ? 0.698 4.515 -7.623 1.00 93.31 88 LEU A O 1
ATOM 682 N N . VAL A 1 89 ? -1.091 3.595 -6.619 1.00 90.62 89 VAL A N 1
ATOM 683 C CA . VAL A 1 89 ? -1.273 2.519 -7.620 1.00 90.62 89 VAL A CA 1
ATOM 684 C C . VAL A 1 89 ? -1.568 3.108 -8.999 1.00 90.62 89 VAL A C 1
ATOM 686 O O . VAL A 1 89 ? -0.920 2.744 -9.982 1.00 90.62 89 VAL A O 1
ATOM 689 N N . ARG A 1 90 ? -2.507 4.059 -9.087 1.00 92.00 90 ARG A N 1
ATOM 690 C CA . ARG A 1 90 ? -2.837 4.744 -10.349 1.00 92.00 90 ARG A CA 1
ATOM 691 C C . ARG A 1 90 ? -1.615 5.446 -10.935 1.00 92.00 90 ARG A C 1
ATOM 693 O O . ARG A 1 90 ? -1.319 5.267 -12.113 1.00 92.00 90 ARG A O 1
ATOM 700 N N . ARG A 1 91 ? -0.859 6.173 -10.107 1.00 92.50 91 ARG A N 1
ATOM 701 C CA . ARG A 1 91 ? 0.387 6.840 -10.518 1.00 92.50 91 ARG A CA 1
ATOM 702 C C . ARG A 1 91 ? 1.448 5.849 -10.978 1.00 92.50 91 ARG A C 1
ATOM 704 O O . ARG A 1 91 ? 2.136 6.126 -11.953 1.00 92.50 91 ARG A O 1
ATOM 711 N N . LEU A 1 92 ? 1.578 4.694 -10.328 1.00 90.38 92 LEU A N 1
ATOM 712 C CA . LEU A 1 92 ? 2.525 3.655 -10.737 1.00 90.38 92 LEU A CA 1
ATOM 713 C C . LEU A 1 92 ? 2.214 3.094 -12.131 1.00 90.38 92 LEU A C 1
ATOM 715 O O . LEU A 1 92 ? 3.143 2.766 -12.866 1.00 90.38 92 LEU A O 1
ATOM 719 N N . ASN A 1 93 ? 0.931 3.012 -12.490 1.00 87.94 93 ASN A N 1
ATOM 720 C CA . ASN A 1 93 ? 0.478 2.526 -13.794 1.00 87.94 93 ASN A CA 1
ATOM 721 C C . ASN A 1 93 ? 0.540 3.592 -14.904 1.00 87.94 93 ASN A C 1
ATOM 723 O O . ASN A 1 93 ? 0.349 3.250 -16.070 1.00 87.94 93 ASN A O 1
ATOM 727 N 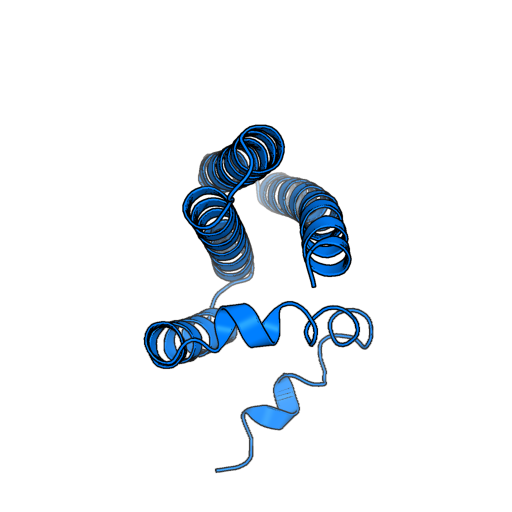N . MET A 1 94 ? 0.809 4.864 -14.579 1.00 90.00 94 MET A N 1
ATOM 728 C CA . MET A 1 94 ? 0.943 5.905 -15.599 1.00 90.00 94 MET A CA 1
ATOM 729 C C . MET A 1 94 ? 2.147 5.623 -16.511 1.00 90.00 94 MET A C 1
ATOM 731 O O . MET A 1 94 ? 3.243 5.326 -16.018 1.00 90.00 94 MET A O 1
ATOM 735 N N . PRO A 1 95 ? 1.981 5.733 -17.841 1.00 86.19 95 PRO A N 1
ATOM 736 C CA . PRO A 1 95 ? 3.081 5.541 -18.769 1.00 86.19 95 PRO A CA 1
ATOM 737 C C . PRO A 1 95 ? 4.091 6.686 -18.623 1.00 86.19 95 PRO A C 1
ATOM 739 O O . PRO A 1 95 ? 3.765 7.853 -18.807 1.00 86.19 95 PRO A O 1
ATOM 742 N N . VAL A 1 96 ? 5.340 6.342 -18.308 1.00 89.31 96 VAL A N 1
ATOM 743 C CA . VAL A 1 96 ? 6.465 7.287 -18.247 1.00 89.31 96 VAL A CA 1
ATOM 744 C C . VAL A 1 96 ? 7.478 6.901 -19.317 1.00 89.31 96 VAL A C 1
ATOM 746 O O . VAL A 1 96 ? 7.904 5.745 -19.375 1.00 89.31 96 VAL A O 1
ATOM 749 N N . ALA A 1 97 ? 7.869 7.845 -20.172 1.00 89.25 97 ALA A N 1
ATOM 750 C CA . ALA A 1 97 ? 8.864 7.624 -21.219 1.00 89.25 97 ALA A CA 1
ATOM 751 C C . ALA A 1 97 ? 10.288 7.801 -20.674 1.00 89.25 97 ALA A C 1
ATOM 753 O O . ALA A 1 97 ? 10.545 8.739 -19.925 1.00 89.25 97 ALA A O 1
ATOM 754 N N . GLY A 1 98 ? 11.208 6.914 -21.069 1.00 91.38 98 GLY A N 1
ATOM 755 C CA . GLY A 1 98 ? 12.614 6.926 -20.644 1.00 91.38 98 GLY A CA 1
ATOM 756 C C . GLY A 1 98 ? 12.930 5.988 -19.471 1.00 91.38 98 GLY A C 1
ATOM 757 O O . GLY A 1 98 ? 12.166 5.837 -18.520 1.00 91.38 98 GLY A O 1
ATOM 758 N N . THR A 1 99 ? 14.073 5.303 -19.526 1.00 86.44 99 THR A N 1
ATOM 759 C CA . THR A 1 99 ? 14.452 4.319 -18.492 1.00 86.44 99 THR A CA 1
ATOM 760 C C . THR A 1 99 ? 14.814 4.989 -17.161 1.00 86.44 99 THR A C 1
ATOM 762 O O . THR A 1 99 ? 14.428 4.497 -16.096 1.00 86.44 99 THR A O 1
ATOM 765 N N . GLY A 1 100 ? 15.513 6.130 -17.208 1.00 89.44 100 GLY A N 1
ATOM 766 C CA . GLY A 1 100 ? 15.915 6.896 -16.021 1.00 89.44 100 GLY A CA 1
ATOM 767 C C . GLY A 1 100 ? 14.723 7.497 -15.272 1.00 89.44 100 GLY A C 1
ATOM 768 O O . GLY A 1 100 ? 14.572 7.293 -14.068 1.00 89.44 100 GLY A O 1
ATOM 769 N N . THR A 1 101 ? 13.815 8.137 -16.002 1.00 89.69 101 THR A N 1
ATOM 770 C CA . THR A 1 101 ? 12.550 8.693 -15.491 1.00 89.69 101 THR A CA 1
ATOM 771 C C . THR A 1 101 ? 11.638 7.603 -14.927 1.00 89.69 101 THR A C 1
ATOM 773 O O . THR A 1 101 ? 11.132 7.760 -13.821 1.00 89.69 101 THR A O 1
ATOM 776 N N . LYS A 1 102 ? 11.506 6.440 -15.587 1.00 89.38 102 LYS A N 1
ATOM 777 C CA . LYS A 1 102 ? 10.788 5.271 -15.034 1.00 89.38 102 LYS A CA 1
ATOM 778 C C . LYS A 1 102 ? 11.350 4.832 -13.678 1.00 89.38 102 LYS A C 1
ATOM 780 O O . LYS A 1 102 ? 10.591 4.453 -12.785 1.00 89.38 102 LYS A O 1
ATOM 785 N N . ARG A 1 103 ? 12.678 4.835 -13.512 1.00 88.50 103 ARG A N 1
ATOM 786 C CA . ARG A 1 103 ? 13.324 4.479 -12.238 1.00 88.50 103 ARG A CA 1
ATOM 787 C C . ARG A 1 103 ? 13.072 5.543 -11.169 1.00 88.50 103 ARG A C 1
ATOM 789 O O . ARG A 1 103 ? 12.716 5.169 -10.054 1.00 88.50 103 ARG A O 1
ATOM 796 N N . ALA A 1 104 ? 13.223 6.821 -11.510 1.00 90.88 104 ALA A N 1
ATOM 797 C CA . ALA A 1 104 ? 12.964 7.942 -10.607 1.00 90.88 104 ALA A CA 1
ATOM 798 C C . ALA A 1 104 ? 11.495 7.984 -10.154 1.00 90.88 104 ALA A C 1
ATOM 800 O O . ALA A 1 104 ? 11.221 8.091 -8.963 1.00 90.88 104 ALA A O 1
ATOM 801 N N . HIS A 1 105 ? 10.556 7.767 -11.077 1.00 91.56 105 HIS A N 1
ATOM 802 C CA . HIS A 1 105 ? 9.120 7.692 -10.799 1.00 91.56 105 HIS A CA 1
ATOM 803 C C . HIS A 1 105 ? 8.785 6.595 -9.787 1.00 91.56 105 HIS A C 1
ATOM 805 O O . HIS A 1 105 ? 8.153 6.845 -8.763 1.00 91.56 105 HIS A O 1
ATOM 811 N N . ARG A 1 106 ? 9.295 5.375 -10.010 1.00 91.00 106 ARG A N 1
ATOM 812 C CA . ARG A 1 106 ? 9.123 4.270 -9.053 1.00 91.00 106 ARG A CA 1
ATOM 813 C C . ARG A 1 106 ? 9.762 4.559 -7.699 1.00 91.00 106 ARG A C 1
ATOM 815 O O . ARG A 1 106 ? 9.229 4.125 -6.684 1.00 91.00 106 ARG A O 1
ATOM 822 N N . ARG A 1 107 ? 10.909 5.242 -7.677 1.00 91.25 107 ARG A N 1
ATOM 823 C CA . ARG A 1 107 ? 11.576 5.638 -6.432 1.00 91.25 107 ARG A CA 1
ATOM 824 C C . ARG A 1 107 ? 10.714 6.628 -5.647 1.00 91.25 107 ARG A C 1
ATOM 826 O O . ARG A 1 107 ? 10.451 6.364 -4.485 1.00 91.25 107 ARG A O 1
ATOM 833 N N . SER A 1 108 ? 10.195 7.664 -6.301 1.00 93.88 108 SER A N 1
ATOM 834 C CA . SER A 1 108 ? 9.302 8.645 -5.675 1.00 93.88 108 SER A CA 1
ATOM 835 C C . SER A 1 108 ? 8.018 8.009 -5.128 1.00 93.88 108 SER A C 1
ATOM 837 O O . SER A 1 108 ? 7.562 8.358 -4.042 1.00 93.88 108 SER A O 1
ATOM 839 N N . ILE A 1 109 ? 7.429 7.047 -5.849 1.00 93.19 109 ILE A N 1
ATOM 840 C CA . ILE A 1 109 ? 6.258 6.302 -5.356 1.00 93.19 109 ILE A CA 1
ATOM 841 C C . ILE A 1 109 ? 6.621 5.445 -4.142 1.00 93.19 109 ILE A C 1
ATOM 843 O O . ILE A 1 109 ? 5.851 5.383 -3.189 1.00 93.19 109 ILE A O 1
ATOM 847 N N . ARG A 1 110 ? 7.788 4.792 -4.164 1.00 90.44 110 ARG A N 1
ATOM 848 C CA . ARG A 1 110 ? 8.271 4.016 -3.019 1.00 90.44 110 ARG A CA 1
ATOM 849 C C . ARG A 1 110 ? 8.474 4.902 -1.792 1.00 90.44 110 ARG A C 1
ATOM 851 O O . ARG A 1 110 ? 8.007 4.530 -0.732 1.00 90.44 110 ARG A O 1
ATOM 858 N N . GLU A 1 111 ? 9.099 6.064 -1.947 1.00 91.12 111 GLU A N 1
ATOM 859 C CA . GLU A 1 111 ? 9.316 7.015 -0.849 1.00 91.12 111 GLU A CA 1
ATOM 860 C C . GLU A 1 111 ? 7.984 7.490 -0.242 1.00 91.12 111 GLU A C 1
ATOM 862 O O . GLU A 1 111 ? 7.846 7.543 0.974 1.00 91.12 111 GLU A O 1
ATOM 867 N N . GLN A 1 112 ? 6.963 7.741 -1.069 1.00 91.56 112 GLN A N 1
ATOM 868 C CA . GLN A 1 112 ? 5.618 8.079 -0.580 1.00 91.56 112 GLN A CA 1
ATOM 869 C C . GLN A 1 112 ? 4.936 6.914 0.147 1.00 91.56 112 GLN A C 1
ATOM 871 O O . GLN A 1 112 ? 4.246 7.132 1.138 1.00 91.56 112 GLN A O 1
ATOM 876 N N . LEU A 1 113 ? 5.126 5.679 -0.323 1.00 89.06 113 LEU A N 1
ATOM 877 C CA . LEU A 1 113 ? 4.628 4.497 0.378 1.00 89.06 113 LEU A CA 1
ATOM 878 C C . LEU A 1 113 ? 5.345 4.292 1.718 1.00 89.06 113 LEU A C 1
ATOM 880 O O . LEU A 1 113 ? 4.694 4.025 2.722 1.00 89.06 113 LEU A O 1
ATOM 884 N N . ASP A 1 114 ? 6.667 4.434 1.739 1.00 84.94 114 ASP A N 1
ATOM 885 C CA . ASP A 1 114 ? 7.475 4.275 2.948 1.00 84.94 114 ASP A CA 1
ATOM 886 C C . ASP A 1 114 ? 7.199 5.398 3.974 1.00 84.94 114 ASP A C 1
ATOM 888 O O . ASP A 1 114 ? 7.465 5.202 5.153 1.00 84.94 114 ASP A O 1
ATOM 892 N N . ALA A 1 115 ? 6.619 6.535 3.563 1.00 88.19 115 ALA A N 1
ATOM 893 C CA . ALA A 1 115 ? 6.083 7.561 4.466 1.00 88.19 115 ALA A CA 1
ATOM 894 C C . ALA A 1 115 ? 4.666 7.237 4.981 1.00 88.19 115 ALA A C 1
ATOM 896 O O . ALA A 1 115 ? 4.350 7.522 6.132 1.00 88.19 115 ALA A O 1
ATOM 897 N N . LEU A 1 116 ? 3.828 6.599 4.156 1.00 86.19 116 LEU A N 1
ATOM 898 C CA . LEU A 1 116 ? 2.460 6.206 4.513 1.00 86.19 116 LEU A CA 1
ATOM 899 C C . LEU A 1 116 ? 2.422 5.044 5.522 1.00 86.19 116 LEU A C 1
ATOM 901 O O . LEU A 1 116 ? 1.579 5.025 6.414 1.00 86.19 116 LEU A O 1
ATOM 905 N N . GLN A 1 117 ? 3.324 4.067 5.383 1.00 81.31 117 GLN A N 1
ATOM 906 C CA . GLN A 1 117 ? 3.342 2.869 6.232 1.00 81.31 117 GLN A CA 1
ATOM 907 C C . GLN A 1 117 ? 3.585 3.174 7.725 1.00 81.31 117 GLN A C 1
ATOM 909 O O . GLN A 1 117 ? 2.864 2.620 8.549 1.00 81.31 117 GLN A O 1
ATOM 914 N N . PRO A 1 118 ? 4.518 4.067 8.110 1.00 78.31 118 PRO A N 1
ATOM 915 C CA . PRO A 1 118 ? 4.669 4.509 9.492 1.00 78.31 118 PRO A CA 1
ATOM 916 C C . PRO A 1 118 ? 3.404 5.123 10.090 1.00 78.31 118 PRO A C 1
ATOM 918 O O . PRO A 1 118 ? 3.092 4.807 11.230 1.00 78.31 118 PRO A O 1
ATOM 921 N N . GLU A 1 119 ? 2.654 5.943 9.343 1.00 80.00 119 GLU A N 1
ATOM 922 C CA . GLU A 1 119 ? 1.407 6.540 9.848 1.00 80.00 119 GLU A CA 1
ATOM 923 C C . GLU A 1 119 ? 0.390 5.461 10.251 1.00 80.00 119 GLU A C 1
ATOM 925 O O . GLU A 1 119 ? -0.200 5.531 11.327 1.00 80.00 119 GLU A O 1
ATOM 930 N N . MET A 1 120 ? 0.234 4.432 9.412 1.00 78.50 120 MET A N 1
ATOM 931 C CA . MET A 1 120 ? -0.643 3.290 9.696 1.00 78.50 120 MET A CA 1
ATOM 932 C C . MET A 1 120 ? -0.116 2.430 10.849 1.00 78.50 120 MET A C 1
ATOM 934 O O . MET A 1 120 ? -0.886 1.971 11.688 1.00 78.50 120 MET A O 1
ATOM 938 N N . ASN A 1 121 ? 1.198 2.206 10.899 1.00 73.62 121 ASN A N 1
ATOM 939 C CA . ASN A 1 121 ? 1.826 1.376 11.926 1.00 73.62 121 ASN A CA 1
ATOM 940 C C . ASN A 1 121 ? 1.741 2.016 13.313 1.00 73.62 121 ASN A C 1
ATOM 942 O O . ASN A 1 121 ? 1.586 1.293 14.294 1.00 73.62 121 ASN A O 1
ATOM 946 N N . THR A 1 122 ? 1.844 3.344 13.395 1.00 77.38 122 THR A N 1
ATOM 947 C CA . THR A 1 122 ? 1.641 4.089 14.642 1.00 77.38 122 THR A CA 1
ATOM 948 C C . THR A 1 122 ? 0.212 3.912 15.135 1.00 77.38 122 THR A C 1
ATOM 950 O O . THR A 1 122 ? 0.026 3.494 16.271 1.00 77.38 122 THR A O 1
ATOM 953 N N . HIS A 1 123 ? -0.782 4.106 14.263 1.00 74.38 123 HIS A N 1
ATOM 954 C CA . HIS A 1 123 ? -2.192 3.919 14.619 1.00 74.38 123 HIS A CA 1
ATOM 955 C C . HIS A 1 123 ? -2.480 2.509 15.135 1.00 74.38 123 HIS A C 1
ATOM 957 O O . HIS A 1 123 ? -3.032 2.335 16.213 1.00 74.38 123 HIS A O 1
ATOM 963 N N . LEU A 1 124 ? -2.001 1.490 14.421 1.00 68.69 124 LEU A N 1
ATOM 964 C CA . LEU A 1 124 ? -2.179 0.092 14.818 1.00 68.69 124 LEU A CA 1
ATOM 965 C C . LEU A 1 124 ? -1.448 -0.274 16.115 1.00 68.69 124 LEU A C 1
ATOM 967 O O . LEU A 1 124 ? -1.811 -1.248 16.767 1.00 68.69 124 LEU A O 1
ATOM 971 N N . ALA A 1 125 ? -0.405 0.471 16.487 1.00 67.12 125 ALA A N 1
ATOM 972 C CA . ALA A 1 125 ? 0.278 0.296 17.761 1.00 67.12 125 ALA A CA 1
ATOM 973 C C . ALA A 1 125 ? -0.426 1.008 18.926 1.00 67.12 125 ALA A C 1
ATOM 975 O O . ALA A 1 125 ? -0.172 0.622 20.063 1.00 67.12 125 ALA A O 1
ATOM 976 N N . GLU A 1 126 ? -1.248 2.023 18.649 1.00 68.12 126 GLU A N 1
ATOM 977 C CA . GLU A 1 126 ? -2.058 2.759 19.629 1.00 68.12 126 GLU A CA 1
ATOM 978 C C . GLU A 1 126 ? -3.410 2.080 19.889 1.00 68.12 126 GLU A C 1
ATOM 980 O O . GLU A 1 126 ? -3.938 2.171 20.994 1.00 68.12 126 GLU A O 1
ATOM 985 N N . THR A 1 127 ? -3.957 1.370 18.897 1.00 60.78 127 THR A N 1
ATOM 986 C CA . THR A 1 127 ? -5.226 0.628 19.007 1.00 60.78 127 THR A CA 1
ATOM 987 C C . THR A 1 127 ? -5.081 -0.814 19.517 1.00 60.78 127 THR A C 1
ATOM 989 O O . THR A 1 127 ? -6.092 -1.501 19.643 1.00 60.78 127 THR A O 1
ATOM 992 N N . ALA A 1 128 ? -3.854 -1.294 19.761 1.00 52.47 128 ALA A N 1
ATOM 993 C CA . ALA A 1 128 ? -3.544 -2.651 20.241 1.00 52.47 128 ALA A CA 1
ATOM 994 C C . ALA A 1 128 ? -3.173 -2.665 21.728 1.00 52.47 128 ALA A C 1
ATOM 996 O O . ALA A 1 128 ? -3.668 -3.568 22.438 1.00 52.47 128 ALA A O 1
#

Sequence (128 aa):
MGQALSMLTKAGPQVGKQLPKLWPLLLESKNRERLGEFFLDLANASPAKRLRARLELTAALAEEIAQSATGDAEKKQAEGWSHRARNLVRRLNMPVAGTGTKRAHRRSIREQLDALQPEMNTHLAETA

pLDDT: mean 72.85, std 18.41, range [35.72, 95.31]

Foldseek 3Di:
DPDPVVVVVVPDPPVVVLPPLCVVVCVPVVNVVVVVVLVVCLVVDDPLVVLLSLLVVQLVVLCVQLVVPPDPVSNVVSNVRNVQSVVLNVQSPDDDPDPVVNVVSSVVSVVSSVVSVVVVSVVSVVVD

Secondary structure (DSSP, 8-state):
--SHHHHTTSS-TTTTTTHHHHHHHHTSTTTHHHHHHHHHHHHHS-HHHHHHHHHHHHHHHHHHHHHH-SSHHHHHHHHHHHHHHHHHHHHHHS---SHHHHHHHHHHHHHHHHHHHHHHHHHHHH--

Radius of gyration: 15.67 Å; chains: 1; bounding box: 34×38×42 Å